Protein AF-A0A6A7FZV7-F1 (afdb_monomer_lite)

Organism: NCBI:txid1518452

pLDDT: mean 89.12, std 12.96, range [41.03, 98.56]

Foldseek 3Di:
DDPFDKDKDKDKDFFKDWPADQDDAPDPLVRHTPDDIDIDTDDSVQKIKMKMKMWTQPDPAAWEAEQNHTDDCPPSVNVVVLVVVLVVVVVVVVVDDDDDDSSSPTHMYMYMYIPDPPPPPGD

Radius of gyration: 17.62 Å; chains: 1; bounding box: 46×35×38 Å

Structure (mmCIF, N/CA/C/O backbone):
data_AF-A0A6A7FZV7-F1
#
_entry.id   AF-A0A6A7FZV7-F1
#
loop_
_atom_site.group_PDB
_atom_site.id
_atom_site.type_symbol
_atom_site.label_atom_id
_atom_site.label_alt_id
_atom_site.label_comp_id
_atom_site.label_asym_id
_atom_site.label_entity_id
_atom_site.label_seq_id
_atom_site.pdbx_PDB_ins_code
_atom_site.Cartn_x
_atom_site.Cartn_y
_atom_site.Cartn_z
_atom_site.occupancy
_atom_site.B_iso_or_equiv
_atom_site.auth_seq_id
_atom_site.auth_comp_id
_atom_site.auth_asym_id
_atom_site.auth_atom_id
_atom_site.pdbx_PDB_model_num
ATOM 1 N N . MET A 1 1 ? 28.043 -10.198 -18.991 1.00 41.03 1 MET A N 1
ATOM 2 C CA . MET A 1 1 ? 26.967 -10.551 -18.044 1.00 41.03 1 MET A CA 1
ATOM 3 C C . MET A 1 1 ? 26.307 -9.245 -17.654 1.00 41.03 1 MET A C 1
ATOM 5 O O . MET A 1 1 ? 26.916 -8.492 -16.906 1.00 41.03 1 MET A O 1
ATOM 9 N N . ASP A 1 2 ? 25.160 -8.924 -18.251 1.00 50.28 2 ASP A N 1
ATOM 10 C CA . ASP A 1 2 ? 24.439 -7.687 -17.939 1.00 50.28 2 ASP A CA 1
ATOM 11 C C . ASP A 1 2 ? 23.935 -7.743 -16.498 1.00 50.28 2 ASP A C 1
ATOM 13 O O . ASP A 1 2 ? 23.083 -8.556 -16.139 1.00 50.28 2 ASP A O 1
ATOM 17 N N . THR A 1 3 ? 24.486 -6.887 -15.645 1.00 59.12 3 THR A N 1
ATOM 18 C CA . THR A 1 3 ? 23.941 -6.625 -14.320 1.00 59.12 3 THR A CA 1
ATOM 19 C C . THR A 1 3 ? 22.658 -5.823 -14.504 1.00 59.12 3 THR A C 1
ATOM 21 O O . THR A 1 3 ? 22.688 -4.612 -14.717 1.00 59.12 3 THR A O 1
ATOM 24 N N . HIS A 1 4 ? 21.504 -6.494 -14.468 1.00 71.19 4 HIS A N 1
ATOM 25 C CA . HIS A 1 4 ? 20.220 -5.801 -14.516 1.00 71.19 4 HIS A CA 1
ATOM 26 C C . HIS A 1 4 ? 20.157 -4.769 -13.387 1.00 71.19 4 HIS A C 1
ATOM 28 O O . HIS A 1 4 ? 20.207 -5.105 -12.206 1.00 71.19 4 HIS A O 1
ATOM 34 N N . LYS A 1 5 ? 20.074 -3.490 -13.756 1.00 89.06 5 LYS A N 1
ATOM 35 C CA . LYS A 1 5 ? 19.959 -2.381 -12.811 1.00 89.06 5 LYS A CA 1
ATOM 36 C C . LYS A 1 5 ? 18.612 -2.485 -12.097 1.00 89.06 5 LYS A C 1
ATOM 38 O O . LYS A 1 5 ? 17.564 -2.505 -12.743 1.00 89.06 5 LYS A O 1
ATOM 43 N N . TYR A 1 6 ? 18.630 -2.541 -10.773 1.00 93.81 6 TYR A N 1
ATOM 44 C CA . TYR A 1 6 ? 17.423 -2.482 -9.957 1.00 93.81 6 TYR A CA 1
ATOM 45 C C . TYR A 1 6 ? 17.645 -1.597 -8.733 1.00 93.81 6 TYR A C 1
ATOM 47 O O . TYR A 1 6 ? 18.772 -1.424 -8.267 1.00 93.81 6 TYR A O 1
ATOM 55 N N . TYR A 1 7 ? 16.557 -1.032 -8.218 1.00 94.81 7 TYR A N 1
ATOM 56 C CA . TYR A 1 7 ? 16.536 -0.342 -6.931 1.00 94.81 7 TYR A CA 1
ATOM 57 C C . TYR A 1 7 ? 15.475 -0.987 -6.065 1.00 94.81 7 TYR A C 1
ATOM 59 O O . TYR A 1 7 ? 14.324 -1.078 -6.485 1.00 94.81 7 TYR A O 1
ATOM 67 N N . ILE A 1 8 ? 15.871 -1.420 -4.872 1.00 97.50 8 ILE A N 1
ATOM 68 C CA . ILE A 1 8 ? 15.005 -2.116 -3.928 1.00 97.50 8 ILE A CA 1
ATOM 69 C C . ILE A 1 8 ? 15.015 -1.392 -2.587 1.00 97.50 8 ILE A C 1
ATOM 71 O O . ILE A 1 8 ? 16.067 -0.969 -2.108 1.00 97.50 8 ILE A O 1
ATOM 75 N N . VAL A 1 9 ? 13.835 -1.228 -1.999 1.00 98.25 9 VAL A N 1
ATOM 76 C CA . VAL A 1 9 ? 13.655 -0.636 -0.673 1.00 98.25 9 VAL A CA 1
ATOM 77 C C . VAL A 1 9 ? 12.629 -1.459 0.085 1.00 98.25 9 VAL A C 1
ATOM 79 O O . VAL A 1 9 ? 11.572 -1.786 -0.455 1.00 98.25 9 VAL A O 1
ATOM 82 N N . THR A 1 10 ? 12.932 -1.750 1.346 1.00 98.44 10 THR A N 1
ATOM 83 C CA . THR A 1 10 ? 12.018 -2.406 2.280 1.00 98.44 10 THR A CA 1
ATOM 84 C C . THR A 1 10 ? 11.672 -1.441 3.403 1.00 98.44 10 THR A C 1
ATOM 86 O O . THR A 1 10 ? 12.554 -0.784 3.956 1.00 98.44 10 THR A O 1
ATOM 89 N N . ALA A 1 11 ? 10.389 -1.358 3.738 1.00 98.00 11 ALA A N 1
ATOM 90 C CA . ALA A 1 11 ? 9.889 -0.567 4.852 1.00 98.00 11 ALA A CA 1
ATOM 91 C C . ALA A 1 11 ? 8.848 -1.355 5.649 1.00 98.00 11 ALA A C 1
ATOM 93 O O . ALA A 1 11 ? 8.156 -2.224 5.113 1.00 98.00 11 ALA A O 1
ATOM 94 N N . THR A 1 12 ? 8.719 -1.015 6.927 1.00 97.38 12 THR A N 1
ATOM 95 C CA . THR A 1 12 ? 7.685 -1.539 7.818 1.00 97.38 12 THR A CA 1
ATOM 96 C C . THR A 1 12 ? 6.714 -0.419 8.187 1.00 97.38 12 THR A C 1
ATOM 98 O O . THR A 1 12 ? 7.118 0.736 8.344 1.00 97.38 12 THR A O 1
ATOM 101 N N . ALA A 1 13 ? 5.425 -0.744 8.297 1.00 96.19 13 ALA A N 1
ATOM 102 C CA . ALA A 1 13 ? 4.380 0.190 8.707 1.00 96.19 13 ALA A CA 1
ATOM 103 C C . ALA A 1 13 ? 3.527 -0.409 9.844 1.00 96.19 13 ALA A C 1
ATOM 105 O O . ALA A 1 13 ? 3.135 -1.576 9.747 1.00 96.19 13 ALA A O 1
ATOM 106 N N . PRO A 1 14 ? 3.235 0.354 10.916 1.00 95.19 14 PRO A N 1
ATOM 107 C CA . PRO A 1 14 ? 2.402 -0.103 12.027 1.00 95.19 14 PRO A CA 1
ATOM 108 C C . PRO A 1 14 ? 0.907 -0.105 11.690 1.00 95.19 14 PRO A C 1
ATOM 110 O O . PRO A 1 14 ? 0.436 0.681 10.867 1.00 95.19 14 PRO A O 1
ATOM 113 N N . VAL A 1 15 ? 0.154 -0.922 12.425 1.00 93.88 15 VAL A N 1
ATOM 114 C CA . VAL A 1 15 ? -1.314 -0.837 12.501 1.00 93.88 15 VAL A CA 1
ATOM 115 C C . VAL A 1 15 ? -1.725 0.335 13.404 1.00 93.88 15 VAL A C 1
ATOM 117 O O . VAL A 1 15 ? -0.995 0.714 14.322 1.00 93.88 15 VAL A O 1
ATOM 120 N N . ASN A 1 16 ? -2.905 0.910 13.173 1.00 94.12 16 ASN A N 1
ATOM 121 C CA . ASN A 1 16 ? -3.501 1.922 14.047 1.00 94.12 16 ASN A CA 1
ATOM 122 C C . ASN A 1 16 ? -4.903 1.500 14.517 1.00 94.12 16 ASN A C 1
ATOM 124 O O . ASN A 1 16 ? -5.589 0.742 13.835 1.00 94.12 16 ASN A O 1
ATOM 128 N N . ILE A 1 17 ? -5.336 2.00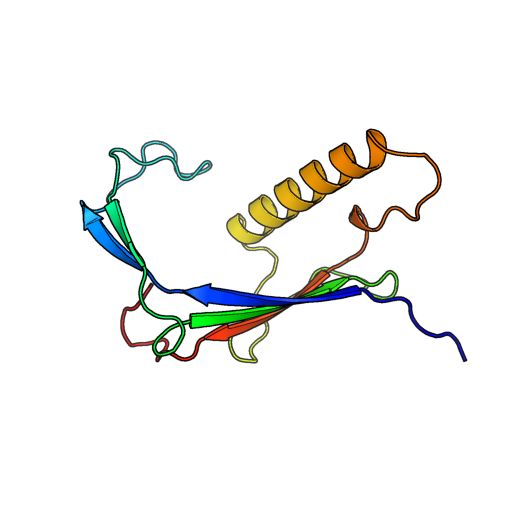9 15.674 1.00 94.44 17 ILE A N 1
ATOM 129 C CA . ILE A 1 17 ? -6.694 1.814 16.200 1.00 94.44 17 ILE A CA 1
ATOM 130 C C . ILE A 1 17 ? -7.355 3.175 16.415 1.00 94.44 17 ILE A C 1
ATOM 132 O O . ILE A 1 17 ? -6.877 4.007 17.188 1.00 94.44 17 ILE A O 1
ATOM 136 N N . ALA A 1 18 ? -8.492 3.391 15.751 1.00 95.94 18 ALA A N 1
ATOM 137 C CA . ALA A 1 18 ? -9.272 4.619 15.863 1.00 95.94 18 ALA A CA 1
ATOM 138 C C . ALA A 1 18 ? -9.984 4.735 17.225 1.00 95.94 18 ALA A C 1
ATOM 140 O O . ALA A 1 18 ? -10.800 3.878 17.579 1.00 95.94 18 ALA A O 1
ATOM 141 N N . VAL A 1 19 ? -9.735 5.833 17.941 1.00 96.94 19 VAL A N 1
ATOM 142 C CA . VAL A 1 19 ? -10.467 6.264 19.148 1.00 96.94 19 VAL A CA 1
ATOM 143 C C . VAL A 1 19 ? -11.605 7.227 18.806 1.00 96.94 19 VAL A C 1
ATOM 145 O O . VAL A 1 19 ? -12.667 7.144 19.412 1.00 96.94 19 VAL A O 1
ATOM 148 N N . ILE A 1 20 ? -11.436 8.051 17.765 1.00 97.44 20 ILE A N 1
ATOM 149 C CA . ILE A 1 20 ? -12.525 8.755 17.073 1.00 97.44 20 ILE A CA 1
ATOM 150 C C . ILE A 1 20 ? -12.629 8.158 15.672 1.00 97.44 20 ILE A C 1
ATOM 152 O O . ILE A 1 20 ? -11.633 8.080 14.954 1.00 97.44 20 ILE A O 1
ATOM 156 N N . LYS A 1 21 ? -13.818 7.678 15.301 1.00 97.00 21 LYS A N 1
ATOM 157 C CA . LYS A 1 21 ? -14.001 6.798 14.142 1.00 97.00 21 LYS A CA 1
ATOM 158 C C . LYS A 1 21 ? -14.049 7.566 12.821 1.00 97.00 21 LYS A C 1
ATOM 160 O O . LYS A 1 21 ? -14.773 8.546 12.687 1.00 97.00 21 LYS A O 1
ATOM 165 N N . TYR A 1 22 ? -13.347 7.036 11.823 1.00 96.75 22 TYR A N 1
ATOM 166 C CA . TYR A 1 22 ? -13.620 7.313 10.416 1.00 96.75 22 TYR A CA 1
ATOM 167 C C . TYR A 1 22 ? -14.830 6.473 9.992 1.00 96.75 22 TYR A C 1
ATOM 169 O O . TYR A 1 22 ? -14.738 5.243 9.960 1.00 96.75 22 TYR A O 1
ATOM 177 N N . TRP A 1 23 ? -15.969 7.108 9.704 1.00 97.25 23 TRP A N 1
ATOM 178 C CA . TRP A 1 23 ? -17.163 6.390 9.259 1.00 97.25 23 TRP A CA 1
ATOM 179 C C . TRP A 1 23 ? -18.000 7.224 8.285 1.00 97.25 23 TRP A C 1
ATOM 181 O O . TRP A 1 23 ? -18.659 8.185 8.665 1.00 97.25 23 TRP A O 1
ATOM 191 N N . GLY A 1 24 ? -17.980 6.819 7.015 1.00 97.06 24 GLY A N 1
ATOM 192 C CA . GLY A 1 24 ? -18.664 7.507 5.922 1.00 97.06 24 GLY A CA 1
ATOM 193 C C . GLY A 1 24 ? -17.757 8.457 5.133 1.00 97.06 24 GLY A C 1
ATOM 194 O O . GLY A 1 24 ? -16.785 9.021 5.643 1.00 97.06 24 GLY A O 1
ATOM 195 N N . LYS A 1 25 ? -18.067 8.601 3.843 1.00 98.00 25 LYS A N 1
ATOM 196 C CA . LYS A 1 25 ? -17.296 9.390 2.877 1.00 98.00 25 LYS A CA 1
ATOM 197 C C . LYS A 1 25 ? -18.193 10.442 2.253 1.00 98.00 25 LYS A C 1
ATOM 199 O O . LYS A 1 25 ? -19.301 10.121 1.838 1.00 98.00 25 LYS A O 1
ATOM 204 N N . ARG A 1 26 ? -17.688 11.671 2.145 1.00 97.94 26 ARG A N 1
ATOM 205 C CA . ARG A 1 26 ? -18.317 12.710 1.314 1.00 97.94 26 ARG A CA 1
ATOM 206 C C . ARG A 1 26 ? -17.874 12.633 -0.147 1.00 97.94 26 ARG A C 1
ATOM 208 O O . ARG A 1 26 ? -18.582 13.117 -1.016 1.00 97.94 26 ARG A O 1
ATOM 215 N N . ASP A 1 27 ? -16.710 12.032 -0.398 1.00 97.44 27 ASP A N 1
ATOM 216 C CA . ASP A 1 27 ? -16.178 11.773 -1.737 1.00 97.44 27 ASP A CA 1
ATOM 217 C C . ASP A 1 27 ? -15.520 10.386 -1.765 1.00 97.44 27 ASP A C 1
ATOM 219 O O . ASP A 1 27 ? -14.540 10.134 -1.055 1.00 97.44 27 ASP A O 1
ATOM 223 N N . GLU A 1 28 ? -16.067 9.466 -2.561 1.00 94.19 28 GLU A N 1
ATOM 224 C CA . GLU A 1 28 ? -15.547 8.100 -2.671 1.00 94.19 28 GLU A CA 1
ATOM 225 C C . GLU A 1 28 ? -14.304 7.981 -3.554 1.00 94.19 28 GLU A C 1
ATOM 227 O O . GLU A 1 28 ? -13.473 7.100 -3.310 1.00 94.19 28 GLU A O 1
ATOM 232 N N . HIS A 1 29 ? -14.160 8.862 -4.547 1.00 92.06 29 HIS A N 1
ATOM 233 C CA . HIS A 1 29 ? -13.050 8.844 -5.496 1.00 92.06 29 HIS A CA 1
ATOM 234 C C . HIS A 1 29 ? -11.766 9.362 -4.848 1.00 92.06 29 HIS A C 1
ATOM 236 O O . HIS A 1 29 ? -10.706 8.751 -4.996 1.00 92.06 29 HIS A O 1
ATOM 242 N N . LEU A 1 30 ? -11.871 10.461 -4.097 1.00 94.50 30 LEU A N 1
ATOM 243 C CA . LEU A 1 30 ? -10.767 11.053 -3.338 1.00 94.50 30 LEU A CA 1
ATOM 244 C C . LEU A 1 30 ? -10.613 10.459 -1.930 1.00 94.50 30 LEU A C 1
ATOM 246 O O . LEU A 1 30 ? -9.603 10.706 -1.275 1.00 94.50 30 LEU A O 1
ATOM 250 N N . ILE A 1 31 ? -11.584 9.660 -1.468 1.00 95.62 31 ILE A N 1
ATOM 251 C CA . ILE A 1 31 ? -11.618 9.060 -0.123 1.00 95.62 31 ILE A CA 1
ATOM 252 C C . ILE A 1 31 ? -11.664 10.151 0.970 1.00 95.62 31 ILE A C 1
ATOM 254 O O . ILE A 1 31 ? -10.991 10.065 1.996 1.00 95.62 31 ILE A O 1
ATOM 258 N N . LEU A 1 32 ? -12.474 11.197 0.770 1.00 97.62 32 LEU A N 1
ATOM 259 C CA . LEU A 1 32 ? -12.610 12.285 1.745 1.00 97.62 32 LEU A CA 1
ATOM 260 C C . LEU A 1 32 ? -13.658 11.937 2.815 1.00 97.62 32 LEU A C 1
ATOM 262 O O . LEU A 1 32 ? -14.793 11.588 2.465 1.00 97.62 32 LEU A O 1
ATOM 266 N N . PRO A 1 33 ? -13.320 12.046 4.113 1.00 97.81 33 PRO A N 1
ATOM 267 C CA . PRO A 1 33 ? -14.243 11.719 5.192 1.00 97.81 33 PRO A CA 1
ATOM 268 C C . PRO A 1 33 ? -15.352 12.758 5.386 1.00 97.81 33 PRO A C 1
ATOM 270 O O . PRO A 1 33 ? -15.213 13.933 5.029 1.00 97.81 33 PRO A O 1
ATOM 273 N N . LEU A 1 34 ? -16.437 12.325 6.032 1.00 98.06 34 LEU A N 1
ATOM 274 C CA . LEU A 1 34 ? -17.453 13.225 6.591 1.00 98.06 34 LEU A CA 1
ATOM 275 C C . LEU A 1 34 ? -16.958 13.965 7.842 1.00 98.06 34 LEU A C 1
ATOM 277 O O . LEU A 1 34 ? -17.340 15.111 8.057 1.00 98.06 34 LEU A O 1
ATOM 281 N N . ASN A 1 35 ? -16.104 13.326 8.641 1.00 97.62 35 ASN A N 1
ATOM 282 C CA . ASN A 1 35 ? -15.613 13.840 9.915 1.00 97.62 35 ASN A CA 1
ATOM 283 C C . ASN A 1 35 ? -14.139 13.490 10.139 1.00 97.62 35 ASN A C 1
ATOM 285 O O . ASN A 1 35 ? -13.628 12.508 9.600 1.00 97.62 35 ASN A O 1
ATOM 289 N N . ASP A 1 36 ? -13.478 14.258 10.997 1.00 98.31 36 ASP A N 1
ATOM 290 C CA . ASP A 1 36 ? -12.130 13.927 11.446 1.00 98.31 36 ASP A CA 1
ATOM 291 C C . ASP A 1 36 ? -12.128 12.634 12.272 1.00 98.31 36 ASP A C 1
ATOM 293 O O . ASP A 1 36 ? -13.112 12.270 12.923 1.00 98.31 36 ASP A O 1
ATOM 297 N N . SER A 1 37 ? -10.991 11.944 12.260 1.00 97.94 37 SER A N 1
ATOM 298 C CA . SER A 1 37 ? -10.747 10.734 13.041 1.00 97.94 37 SER A CA 1
ATOM 299 C C . SER A 1 37 ? -9.438 10.863 13.805 1.00 97.94 37 SER A C 1
ATOM 301 O O . SER A 1 37 ? -8.493 11.484 13.324 1.00 97.94 37 SER A O 1
ATOM 303 N N . ILE A 1 38 ? -9.359 10.217 14.962 1.00 97.94 38 ILE A N 1
ATOM 304 C CA . ILE A 1 38 ? -8.155 10.160 15.791 1.00 97.94 38 ILE A CA 1
ATOM 305 C C . ILE A 1 38 ? -7.880 8.691 16.074 1.00 97.94 38 ILE A C 1
ATOM 307 O O . ILE A 1 38 ? -8.788 7.954 16.458 1.00 97.94 38 ILE A O 1
ATOM 311 N N . SER A 1 39 ? -6.635 8.265 15.903 1.00 97.12 39 SER A N 1
ATOM 312 C CA . SER A 1 39 ? -6.178 6.901 16.161 1.00 97.12 39 SER A CA 1
ATOM 313 C C . SER A 1 39 ? -4.879 6.909 16.948 1.00 97.12 39 SER A C 1
ATOM 315 O O . SER A 1 39 ? -4.095 7.849 16.830 1.00 97.12 39 SER A O 1
ATOM 317 N N . PHE A 1 40 ? -4.613 5.838 17.687 1.00 96.19 40 PHE A N 1
ATOM 318 C CA . PHE A 1 40 ? -3.278 5.577 18.213 1.00 96.19 40 PHE A CA 1
ATOM 319 C C . PHE A 1 40 ? -2.575 4.516 17.368 1.00 96.19 40 PHE A C 1
ATOM 321 O O . PHE A 1 40 ? -3.204 3.597 16.840 1.00 96.19 40 PHE A O 1
ATOM 328 N N . THR A 1 41 ? -1.264 4.663 17.238 1.00 96.38 41 THR A N 1
ATOM 329 C CA . THR A 1 41 ? -0.405 3.753 16.481 1.00 96.38 41 THR A CA 1
ATOM 330 C C . THR A 1 41 ? 0.073 2.622 17.385 1.00 96.38 41 THR A C 1
ATOM 332 O O . THR A 1 41 ? 0.564 2.878 18.484 1.00 96.38 41 THR A O 1
ATOM 335 N N . LEU A 1 42 ? -0.058 1.376 16.930 1.00 93.81 42 LEU A N 1
ATOM 336 C CA . LEU A 1 42 ? 0.427 0.201 17.651 1.00 93.81 42 LEU A CA 1
ATOM 337 C C . LEU A 1 42 ? 1.931 0.006 17.460 1.00 93.81 42 LEU A C 1
ATOM 339 O O . LEU A 1 42 ? 2.520 0.429 16.463 1.00 93.81 42 LEU A O 1
ATOM 343 N N . SER A 1 43 ? 2.557 -0.676 18.420 1.00 93.69 43 SER A N 1
ATOM 344 C CA . SER A 1 43 ? 3.968 -1.037 18.311 1.00 93.69 43 SER A CA 1
ATOM 345 C C . SER A 1 43 ? 4.199 -2.001 17.145 1.00 93.69 43 SER A C 1
ATOM 347 O O . SER A 1 43 ? 3.553 -3.048 17.048 1.00 93.69 43 SER A O 1
ATOM 349 N N . GLN A 1 44 ? 5.201 -1.702 16.315 1.00 91.31 44 GLN A N 1
ATOM 350 C CA . GLN A 1 44 ? 5.620 -2.571 15.208 1.00 91.31 44 GLN A CA 1
ATOM 351 C C . GLN A 1 44 ? 6.244 -3.892 15.678 1.00 91.31 44 GLN A C 1
ATOM 353 O O . GLN A 1 44 ? 6.348 -4.822 14.884 1.00 91.31 44 GLN A O 1
ATOM 358 N N . SER A 1 45 ? 6.628 -3.998 16.958 1.00 89.19 45 SER A N 1
ATOM 359 C CA . SER A 1 45 ? 7.058 -5.272 17.550 1.00 89.19 45 SER A CA 1
ATOM 360 C C . SER A 1 45 ? 5.922 -6.292 17.657 1.00 89.19 45 SER A C 1
ATOM 362 O O . SER A 1 45 ? 6.192 -7.479 17.808 1.00 89.19 45 SER A O 1
ATOM 364 N N . GLN A 1 46 ? 4.667 -5.835 17.598 1.00 85.69 46 GLN A N 1
ATOM 365 C CA . GLN A 1 46 ? 3.484 -6.683 17.697 1.00 85.69 46 GLN A CA 1
ATOM 366 C C . GLN A 1 46 ? 2.811 -6.840 16.338 1.00 85.69 46 GLN A C 1
ATOM 368 O O . GLN A 1 46 ? 2.708 -7.958 15.845 1.00 85.69 46 GLN A O 1
ATOM 373 N N . LEU A 1 47 ? 2.373 -5.734 15.723 1.00 91.00 47 LEU A N 1
ATOM 374 C CA . LEU A 1 47 ? 1.573 -5.758 14.496 1.00 91.00 47 LEU A CA 1
ATOM 375 C C . LEU A 1 47 ? 2.119 -4.759 13.474 1.00 91.00 47 LEU A C 1
ATOM 377 O O . LEU A 1 47 ? 2.141 -3.548 13.714 1.00 91.00 47 LEU A O 1
ATOM 381 N N . CYS A 1 48 ? 2.548 -5.267 12.325 1.00 93.88 48 CYS A N 1
ATOM 382 C CA . CYS A 1 48 ? 3.053 -4.466 11.223 1.00 93.88 48 CYS A CA 1
ATOM 383 C C . CYS A 1 48 ? 2.845 -5.146 9.863 1.00 93.88 48 CYS A C 1
ATOM 385 O O . CYS A 1 48 ? 2.671 -6.363 9.749 1.00 93.88 48 CYS A O 1
ATOM 387 N N . ALA A 1 49 ? 2.891 -4.325 8.818 1.00 95.56 49 ALA A N 1
ATOM 388 C CA . ALA A 1 49 ? 3.067 -4.769 7.446 1.00 95.56 49 ALA A CA 1
ATOM 389 C C . ALA A 1 49 ? 4.501 -4.465 6.999 1.00 95.56 49 ALA A C 1
ATOM 391 O O . ALA A 1 49 ? 4.976 -3.339 7.152 1.00 95.56 49 ALA A O 1
ATOM 392 N N . THR A 1 50 ? 5.182 -5.451 6.422 1.00 97.44 50 THR A N 1
ATOM 393 C CA . THR A 1 50 ? 6.499 -5.290 5.797 1.00 97.44 50 THR A CA 1
ATOM 394 C C . THR A 1 50 ? 6.319 -5.290 4.290 1.00 97.44 50 THR A C 1
ATOM 396 O O . THR A 1 50 ? 5.766 -6.232 3.732 1.00 97.44 50 THR A O 1
ATOM 399 N N . THR A 1 51 ? 6.770 -4.232 3.619 1.00 98.06 51 THR A N 1
ATOM 400 C CA . THR A 1 51 ? 6.624 -4.075 2.169 1.00 98.06 51 THR A CA 1
ATOM 401 C C . THR A 1 51 ? 7.969 -3.790 1.529 1.00 98.06 51 THR A C 1
ATOM 403 O O . THR A 1 51 ? 8.679 -2.867 1.927 1.00 98.06 51 THR A O 1
ATOM 406 N N . THR A 1 52 ? 8.292 -4.565 0.503 1.00 98.56 52 THR A N 1
ATOM 407 C CA . THR A 1 52 ? 9.472 -4.400 -0.338 1.00 98.56 52 THR A CA 1
ATOM 408 C C . THR A 1 52 ? 9.031 -3.972 -1.728 1.00 98.56 52 THR A C 1
ATOM 410 O O . THR A 1 52 ? 8.254 -4.673 -2.374 1.00 98.56 52 THR A O 1
ATOM 413 N N . ALA A 1 53 ? 9.532 -2.833 -2.199 1.00 98.00 53 ALA A N 1
ATOM 414 C CA . ALA A 1 53 ? 9.300 -2.335 -3.548 1.00 98.00 53 ALA A CA 1
ATOM 415 C C . ALA A 1 53 ? 10.607 -2.370 -4.343 1.00 98.00 53 ALA A C 1
ATOM 417 O O . ALA A 1 53 ? 11.641 -1.898 -3.867 1.00 98.00 53 ALA A O 1
ATOM 418 N N . CYS A 1 54 ? 10.550 -2.912 -5.555 1.00 97.81 54 CYS A N 1
ATOM 419 C CA . CYS A 1 54 ? 11.670 -2.987 -6.482 1.00 97.81 54 CYS A CA 1
ATOM 420 C C . CYS A 1 54 ? 11.284 -2.346 -7.816 1.00 97.81 54 CYS A C 1
ATOM 422 O O . CYS A 1 54 ? 10.211 -2.635 -8.341 1.00 97.81 54 CYS A O 1
ATOM 424 N N . ILE A 1 55 ? 12.154 -1.508 -8.378 1.00 96.56 55 ILE A N 1
ATOM 425 C CA . ILE A 1 55 ? 12.018 -0.985 -9.743 1.00 96.56 55 ILE A CA 1
ATOM 426 C C . ILE A 1 55 ? 13.184 -1.449 -10.610 1.00 96.56 55 ILE A C 1
ATOM 428 O O . ILE A 1 55 ? 14.328 -1.497 -10.152 1.00 96.56 55 ILE A O 1
ATOM 432 N N . SER A 1 56 ? 12.906 -1.750 -11.875 1.00 95.56 56 SER A N 1
ATOM 433 C CA . SER A 1 56 ? 13.916 -2.163 -12.852 1.00 95.56 56 SER A CA 1
ATOM 434 C C . SER A 1 56 ? 13.437 -1.848 -14.274 1.00 95.56 56 SER A C 1
ATOM 436 O O . SER A 1 56 ? 12.239 -1.972 -14.537 1.00 95.56 56 SER A O 1
ATOM 438 N N . PRO A 1 57 ? 14.329 -1.489 -15.219 1.00 93.94 57 PRO A N 1
ATOM 439 C CA . PRO A 1 57 ? 13.954 -1.355 -16.622 1.00 93.94 57 PRO A CA 1
ATOM 440 C C . PRO A 1 57 ? 13.704 -2.724 -17.280 1.00 93.94 57 PRO A C 1
ATOM 442 O O . PRO A 1 57 ? 13.138 -2.776 -18.364 1.00 93.94 57 PRO A O 1
ATOM 445 N N . ALA A 1 58 ? 14.105 -3.829 -16.634 1.00 94.38 58 ALA A N 1
ATOM 446 C CA . ALA A 1 58 ? 13.855 -5.189 -17.113 1.00 94.38 58 ALA A CA 1
ATOM 447 C C . ALA A 1 58 ? 12.413 -5.670 -16.854 1.00 94.38 58 ALA A C 1
ATOM 449 O O . ALA A 1 58 ? 11.982 -6.673 -17.418 1.00 94.38 58 ALA A O 1
ATOM 450 N N . PHE A 1 59 ? 11.661 -4.981 -15.992 1.00 95.38 59 PHE A N 1
ATOM 451 C CA . PHE A 1 59 ? 10.277 -5.333 -15.689 1.00 95.38 59 PHE A CA 1
ATOM 452 C C . PHE A 1 59 ? 9.335 -4.833 -16.791 1.00 95.38 59 PHE A C 1
ATOM 454 O O . PHE A 1 59 ? 9.368 -3.665 -17.179 1.00 95.38 59 PHE A O 1
ATOM 461 N N . THR A 1 60 ? 8.460 -5.714 -17.280 1.00 95.44 60 THR A N 1
ATOM 462 C CA . THR A 1 60 ? 7.539 -5.418 -18.393 1.00 95.44 60 THR A CA 1
ATOM 463 C C . THR A 1 60 ? 6.208 -4.821 -17.935 1.00 95.44 60 THR A C 1
ATOM 465 O O . THR A 1 60 ? 5.560 -4.103 -18.697 1.00 95.44 60 THR A O 1
ATOM 468 N N . HIS A 1 61 ? 5.811 -5.060 -16.683 1.00 95.38 61 HIS A N 1
ATOM 469 C CA . HIS A 1 61 ? 4.560 -4.585 -16.093 1.00 95.38 61 HIS A CA 1
ATOM 470 C C . HIS A 1 61 ?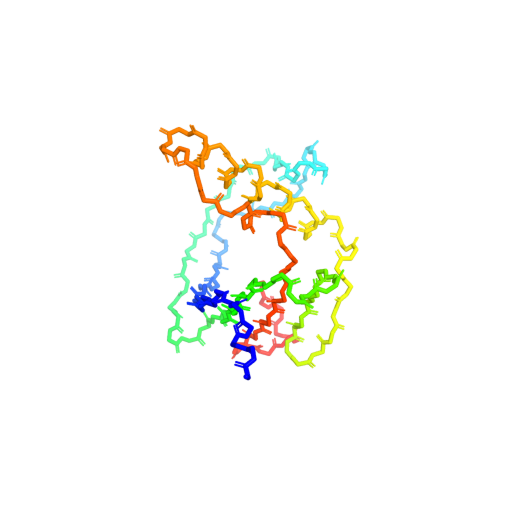 4.717 -4.322 -14.588 1.00 95.38 61 HIS A C 1
ATOM 472 O O . HIS A 1 61 ? 5.696 -4.742 -13.977 1.00 95.38 61 HIS A O 1
ATOM 478 N N . ASP A 1 62 ? 3.770 -3.579 -14.010 1.00 96.69 62 ASP A N 1
ATOM 479 C CA . ASP A 1 62 ? 3.693 -3.380 -12.561 1.00 96.69 62 ASP A CA 1
ATOM 480 C C . ASP A 1 62 ? 3.013 -4.608 -11.919 1.00 96.69 62 ASP A C 1
ATOM 482 O O . ASP A 1 62 ? 1.986 -5.062 -12.428 1.00 96.69 62 ASP A O 1
ATOM 486 N N . ALA A 1 63 ? 3.564 -5.137 -10.823 1.00 96.62 63 ALA A N 1
ATOM 487 C CA . ALA A 1 63 ? 3.081 -6.359 -10.171 1.00 96.62 63 ALA A CA 1
ATOM 488 C C . ALA A 1 63 ? 3.089 -6.246 -8.637 1.00 96.62 63 ALA A C 1
ATOM 490 O O . ALA A 1 63 ? 3.919 -5.542 -8.051 1.00 96.62 63 ALA A O 1
ATOM 491 N N . PHE A 1 64 ? 2.141 -6.919 -7.980 1.00 96.81 64 PHE A N 1
ATOM 492 C CA . PHE A 1 64 ? 1.936 -6.844 -6.533 1.00 96.81 64 PHE A CA 1
ATOM 493 C C . PHE A 1 64 ? 1.616 -8.218 -5.948 1.00 96.81 64 PHE A C 1
ATOM 495 O O . PHE A 1 64 ? 0.709 -8.902 -6.413 1.00 96.81 64 PHE A O 1
ATOM 502 N N . TRP A 1 65 ? 2.326 -8.580 -4.884 1.00 97.12 65 TRP A N 1
ATOM 503 C CA . TRP A 1 65 ? 2.072 -9.775 -4.090 1.00 97.12 65 TRP A CA 1
ATOM 504 C C . TRP A 1 65 ? 1.741 -9.383 -2.656 1.00 97.12 65 TRP A C 1
ATOM 506 O O . TRP A 1 65 ? 2.481 -8.620 -2.030 1.00 97.12 65 TRP A O 1
ATOM 516 N N . LEU A 1 66 ? 0.660 -9.947 -2.123 1.00 95.00 66 LEU A N 1
ATOM 517 C CA . LEU A 1 66 ? 0.264 -9.824 -0.726 1.00 95.00 66 LEU A CA 1
ATOM 518 C C . LEU A 1 66 ? 0.247 -11.211 -0.090 1.00 95.00 66 LEU A C 1
ATOM 520 O O . LEU A 1 66 ? -0.452 -12.107 -0.558 1.00 95.00 66 LEU A O 1
ATOM 524 N N . ASN A 1 67 ? 1.026 -11.398 0.977 1.00 94.06 67 ASN A N 1
ATOM 525 C CA . ASN A 1 67 ? 1.146 -12.677 1.686 1.00 94.06 67 ASN A CA 1
ATOM 526 C C . ASN A 1 67 ? 1.480 -13.854 0.743 1.00 94.06 67 ASN A C 1
ATOM 528 O O . ASN A 1 67 ? 0.935 -14.947 0.866 1.00 94.06 67 ASN A O 1
ATOM 532 N N . GLY A 1 68 ? 2.369 -13.612 -0.228 1.00 93.69 68 GLY A N 1
ATOM 533 C CA . GLY A 1 68 ? 2.825 -14.613 -1.200 1.00 93.69 68 GLY A CA 1
ATOM 534 C C . GLY A 1 68 ? 1.866 -14.879 -2.365 1.00 93.69 68 GLY A C 1
ATOM 535 O O . GLY A 1 68 ? 2.232 -15.607 -3.284 1.00 93.69 68 GLY A O 1
ATOM 536 N N . LYS A 1 69 ? 0.674 -14.275 -2.374 1.00 94.81 69 LYS A N 1
ATOM 537 C CA . LYS A 1 69 ? -0.293 -14.393 -3.468 1.00 94.81 69 LYS A CA 1
ATOM 538 C C . LYS A 1 69 ? -0.250 -13.153 -4.352 1.00 94.81 69 LYS A C 1
ATOM 540 O O . LYS A 1 69 ? -0.250 -12.034 -3.847 1.00 94.81 69 LYS A O 1
ATOM 545 N N . GLU A 1 70 ? -0.216 -13.355 -5.665 1.00 95.81 70 GLU A N 1
ATOM 546 C CA . GLU A 1 70 ? -0.314 -12.255 -6.622 1.00 95.81 70 GLU A CA 1
ATOM 547 C C . GLU A 1 70 ? -1.721 -11.652 -6.593 1.00 95.81 70 GLU A C 1
ATOM 549 O O . GLU A 1 70 ? -2.726 -12.366 -6.645 1.00 95.81 70 GLU A O 1
ATOM 554 N N . GLU A 1 71 ? -1.784 -10.331 -6.487 1.00 95.06 71 GLU A N 1
ATOM 555 C CA . GLU A 1 71 ? -3.021 -9.567 -6.419 1.00 95.06 71 GLU A CA 1
ATOM 556 C C . GLU A 1 71 ? -3.104 -8.592 -7.595 1.00 95.06 71 GLU A C 1
ATOM 558 O O . GLU A 1 71 ? -2.101 -8.111 -8.125 1.00 95.06 71 GLU A O 1
ATOM 563 N N . SER A 1 72 ? -4.330 -8.285 -8.019 1.00 92.88 72 SER A N 1
ATOM 564 C CA . SER A 1 72 ? -4.536 -7.461 -9.209 1.00 92.88 72 SER A CA 1
ATOM 565 C C . SER A 1 72 ? -4.014 -6.040 -9.010 1.00 92.88 72 SER A C 1
ATOM 567 O O . SER A 1 72 ? -4.531 -5.264 -8.199 1.00 92.88 72 SER A O 1
ATOM 569 N N . PHE A 1 73 ? -3.053 -5.653 -9.849 1.00 90.94 73 PHE A N 1
ATOM 570 C CA . PHE A 1 73 ? -2.564 -4.279 -9.913 1.00 90.94 73 PHE A CA 1
ATOM 571 C C . PHE A 1 73 ? -3.605 -3.309 -10.509 1.00 90.94 73 PHE A C 1
ATOM 573 O O . PHE A 1 73 ? -3.415 -2.097 -10.460 1.00 90.94 73 PHE A O 1
ATOM 580 N N . GLN A 1 74 ? -4.732 -3.807 -11.038 1.00 90.75 74 GLN A N 1
ATOM 581 C CA . GLN A 1 74 ? -5.815 -2.989 -11.607 1.00 90.75 74 GLN A CA 1
ATOM 582 C C . GLN A 1 74 ? -6.729 -2.350 -10.551 1.00 90.75 74 GLN A C 1
ATOM 584 O O . GLN A 1 74 ? -7.668 -1.635 -10.895 1.00 90.75 74 GLN A O 1
ATOM 589 N N . ASN A 1 75 ? -6.473 -2.577 -9.259 1.00 90.88 75 ASN A N 1
ATOM 590 C CA . ASN A 1 75 ? -7.216 -1.917 -8.191 1.00 90.88 75 ASN A CA 1
ATOM 591 C C . ASN A 1 75 ? -7.061 -0.379 -8.297 1.00 90.88 75 ASN A C 1
ATOM 593 O O . ASN A 1 75 ? -5.934 0.120 -8.186 1.00 90.88 75 ASN A O 1
ATOM 597 N N . PRO A 1 76 ? -8.161 0.395 -8.427 1.00 92.50 76 PRO A N 1
ATOM 598 C CA . PRO A 1 76 ? -8.094 1.850 -8.581 1.00 92.50 76 PRO A CA 1
ATOM 599 C C . PRO A 1 76 ? -7.320 2.561 -7.465 1.00 92.50 76 PRO A C 1
ATOM 601 O O . PRO A 1 76 ? -6.671 3.575 -7.708 1.00 92.50 76 PRO A O 1
ATOM 604 N N . ARG A 1 77 ? -7.332 2.021 -6.238 1.00 92.62 77 ARG A N 1
ATOM 605 C CA . ARG A 1 77 ? -6.592 2.598 -5.106 1.00 92.62 77 ARG A CA 1
ATOM 606 C C . ARG A 1 77 ? -5.082 2.459 -5.283 1.00 92.62 77 ARG A C 1
ATOM 608 O O . ARG A 1 77 ? -4.353 3.416 -5.031 1.00 92.62 77 ARG A O 1
ATOM 615 N N . ILE A 1 78 ? -4.623 1.294 -5.742 1.00 93.69 78 ILE A N 1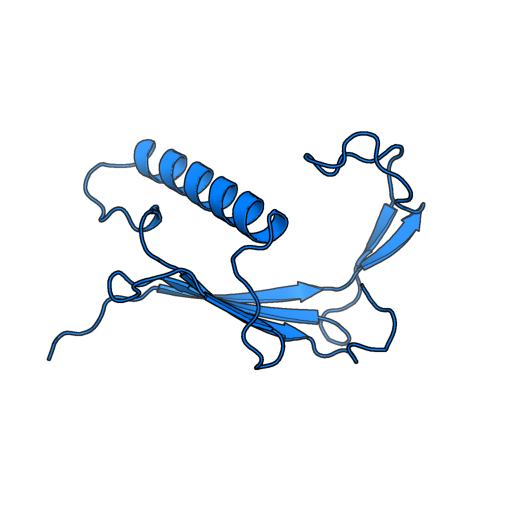
ATOM 616 C CA . ILE A 1 78 ? -3.200 1.032 -6.008 1.00 93.69 78 ILE A CA 1
ATOM 617 C C . ILE A 1 78 ? -2.730 1.910 -7.171 1.00 93.69 78 ILE A C 1
ATOM 619 O O . ILE A 1 78 ? -1.704 2.580 -7.058 1.00 93.69 78 ILE A O 1
ATOM 623 N N . GLN A 1 79 ? -3.524 1.980 -8.243 1.00 94.38 79 GLN A N 1
ATOM 624 C CA . GLN A 1 79 ? -3.249 2.827 -9.406 1.00 94.38 79 GLN A CA 1
ATOM 625 C C . GLN A 1 79 ? -3.132 4.307 -9.029 1.00 94.38 79 GLN A C 1
ATOM 627 O O . GLN A 1 79 ? -2.147 4.957 -9.382 1.00 94.38 79 GLN A O 1
ATOM 632 N N . ASN A 1 80 ? -4.090 4.832 -8.259 1.00 94.88 80 ASN A N 1
ATOM 633 C CA . ASN A 1 80 ? -4.063 6.220 -7.798 1.00 94.88 80 ASN A CA 1
ATOM 634 C C . ASN A 1 80 ? -2.836 6.499 -6.917 1.00 94.88 80 ASN A C 1
ATOM 636 O O . ASN A 1 80 ? -2.160 7.509 -7.112 1.00 94.88 80 ASN A O 1
ATOM 640 N N . CYS A 1 81 ? -2.499 5.586 -6.000 1.00 95.56 81 CYS A N 1
ATOM 641 C CA . CYS A 1 81 ? -1.313 5.708 -5.154 1.00 95.56 81 CYS A CA 1
ATOM 642 C C . CYS A 1 81 ? -0.020 5.761 -5.986 1.00 95.56 81 CYS A C 1
ATOM 644 O O . CYS A 1 81 ? 0.771 6.699 -5.856 1.00 95.56 81 CYS A O 1
ATOM 646 N N . LEU A 1 82 ? 0.176 4.802 -6.898 1.00 94.94 82 LEU A N 1
ATOM 647 C CA . LEU A 1 82 ? 1.376 4.738 -7.733 1.00 94.94 82 LEU A CA 1
ATOM 648 C C . LEU A 1 82 ? 1.485 5.941 -8.679 1.00 94.94 82 LEU A C 1
ATOM 650 O O . LEU A 1 82 ? 2.578 6.480 -8.863 1.00 94.94 82 LEU A O 1
ATOM 654 N N . LYS A 1 83 ? 0.362 6.393 -9.250 1.00 94.62 83 LYS A N 1
ATOM 655 C CA . LYS A 1 83 ? 0.302 7.592 -10.095 1.00 94.62 83 LYS A CA 1
ATOM 656 C C . LYS A 1 83 ? 0.809 8.824 -9.345 1.00 94.62 83 LYS A C 1
ATOM 658 O O . LYS A 1 83 ? 1.666 9.537 -9.869 1.00 94.62 83 LYS A O 1
ATOM 663 N N . GLU A 1 84 ? 0.332 9.056 -8.123 1.00 95.00 84 GLU A N 1
ATOM 664 C CA . GLU A 1 84 ? 0.755 10.203 -7.312 1.00 95.00 84 GLU A CA 1
ATOM 665 C C . GLU A 1 84 ? 2.222 10.103 -6.874 1.00 95.00 84 GLU A C 1
ATOM 667 O O . GLU A 1 84 ? 2.948 11.100 -6.917 1.00 95.00 84 GLU A O 1
ATOM 672 N N . ILE A 1 85 ? 2.701 8.903 -6.524 1.00 94.69 85 ILE A N 1
ATOM 673 C CA . ILE A 1 85 ? 4.120 8.666 -6.210 1.00 94.69 85 ILE A CA 1
ATOM 674 C C . ILE A 1 85 ? 5.001 9.002 -7.420 1.00 94.69 85 ILE A C 1
ATOM 676 O O . ILE A 1 85 ? 5.956 9.771 -7.286 1.00 94.69 85 ILE A O 1
ATOM 680 N N . ARG A 1 86 ? 4.662 8.493 -8.613 1.00 93.81 86 ARG A N 1
ATOM 681 C CA . ARG A 1 86 ? 5.390 8.784 -9.861 1.00 93.81 86 ARG A CA 1
ATOM 682 C C . ARG A 1 86 ? 5.350 10.278 -10.198 1.00 93.81 86 ARG A C 1
ATOM 684 O O . ARG A 1 86 ? 6.387 10.849 -10.524 1.00 93.81 86 ARG A O 1
ATOM 691 N N . CYS A 1 87 ? 4.193 10.931 -10.065 1.00 92.88 87 CYS A N 1
ATOM 692 C CA . CYS A 1 87 ? 4.034 12.373 -10.294 1.00 92.88 87 CYS A CA 1
ATOM 693 C C . CYS A 1 87 ? 4.961 13.205 -9.390 1.00 92.88 87 CYS A C 1
ATOM 695 O O . CYS A 1 87 ? 5.681 14.082 -9.869 1.00 92.88 87 CYS A O 1
ATOM 697 N N . ARG A 1 88 ? 5.002 12.896 -8.087 1.00 91.94 88 ARG A N 1
ATOM 698 C CA . ARG A 1 88 ? 5.896 13.561 -7.123 1.00 91.94 88 ARG A CA 1
ATOM 699 C C . ARG A 1 88 ? 7.369 13.257 -7.394 1.00 91.94 88 ARG A C 1
ATOM 701 O O . ARG A 1 88 ? 8.198 14.152 -7.255 1.00 91.94 88 ARG A O 1
ATOM 708 N N . GLY A 1 89 ? 7.685 12.027 -7.803 1.00 89.50 89 GLY A N 1
ATOM 709 C CA . GLY A 1 89 ? 9.029 11.633 -8.227 1.00 89.50 89 GLY A CA 1
ATOM 710 C C . GLY A 1 89 ? 9.529 12.481 -9.396 1.00 89.50 89 GLY A C 1
ATOM 711 O O . GLY A 1 89 ? 10.612 13.050 -9.306 1.00 89.50 89 GLY A O 1
ATOM 712 N N . LYS A 1 90 ? 8.702 12.655 -10.437 1.00 88.12 90 LYS A N 1
ATOM 713 C CA . LYS A 1 90 ? 9.037 13.468 -11.619 1.00 88.12 90 LYS A CA 1
ATOM 714 C C . LYS A 1 90 ? 9.346 14.919 -11.262 1.00 88.12 90 LYS A C 1
ATOM 716 O O . LYS A 1 90 ? 10.371 15.431 -11.690 1.00 88.12 90 LYS A O 1
ATOM 721 N N . LYS A 1 91 ? 8.506 15.548 -10.430 1.00 86.50 91 LYS A N 1
ATOM 722 C CA . LYS A 1 91 ? 8.716 16.934 -9.966 1.00 86.50 91 LYS A CA 1
ATOM 723 C C . LYS A 1 91 ? 10.044 17.102 -9.216 1.00 86.50 91 LYS A C 1
ATOM 725 O O . LYS A 1 91 ? 10.765 18.062 -9.434 1.00 86.50 91 LYS A O 1
ATOM 730 N N . ARG A 1 92 ? 10.413 16.133 -8.370 1.00 82.25 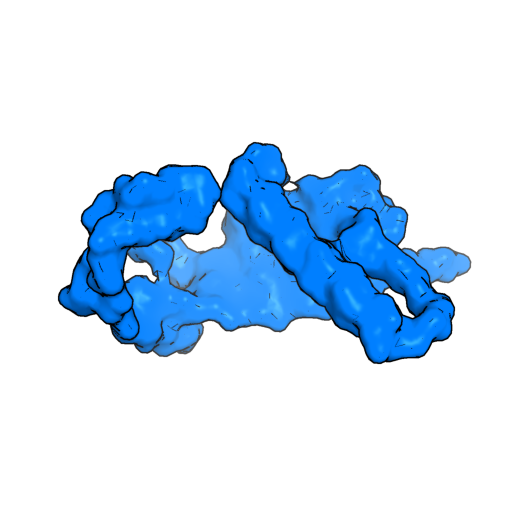92 ARG A N 1
ATOM 731 C CA . ARG A 1 92 ? 11.702 16.167 -7.653 1.00 82.25 92 ARG A CA 1
ATOM 732 C C . ARG A 1 92 ? 12.905 15.999 -8.580 1.00 82.25 92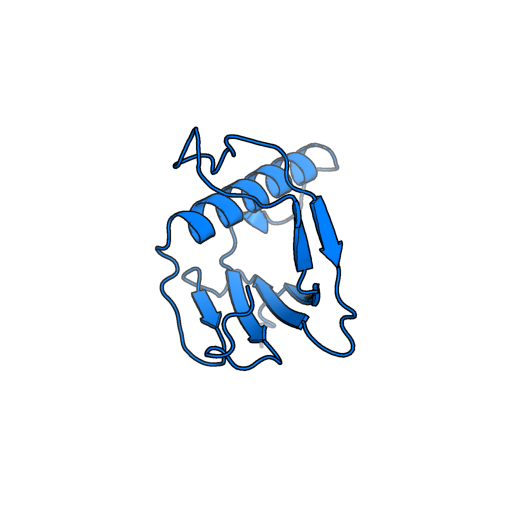 ARG A C 1
ATOM 734 O O . ARG A 1 92 ? 13.950 16.573 -8.307 1.00 82.25 92 ARG A O 1
ATOM 741 N N . SER A 1 93 ? 12.767 15.220 -9.651 1.00 74.19 93 SER A N 1
ATOM 742 C CA . SER A 1 93 ? 13.827 15.032 -10.647 1.00 74.19 93 SER A CA 1
ATOM 743 C C . SER A 1 93 ? 14.020 16.245 -11.563 1.00 74.19 93 SER A C 1
ATOM 745 O O . SER A 1 93 ? 15.113 16.419 -12.090 1.00 74.19 93 SER A O 1
ATOM 747 N N . THR A 1 94 ? 13.001 17.089 -11.755 1.00 65.25 94 THR A N 1
ATOM 748 C CA . THR A 1 94 ? 13.113 18.315 -12.566 1.00 65.25 94 THR A CA 1
ATOM 749 C C . THR A 1 94 ? 13.745 19.486 -11.813 1.00 65.25 94 THR A C 1
ATOM 751 O O . THR A 1 94 ? 14.398 20.313 -12.440 1.00 65.25 94 THR A O 1
ATOM 754 N N . ASP A 1 95 ? 13.605 19.534 -10.484 1.00 62.22 95 ASP A N 1
ATOM 755 C CA . ASP A 1 95 ? 14.068 20.657 -9.650 1.00 62.22 95 ASP A CA 1
ATOM 756 C C . ASP A 1 95 ? 15.555 20.562 -9.244 1.00 62.22 95 ASP A C 1
ATOM 758 O O . ASP A 1 95 ? 16.109 21.501 -8.675 1.00 62.22 95 ASP A O 1
ATOM 762 N N . GLY A 1 96 ? 16.228 19.445 -9.542 1.00 55.47 96 GLY A N 1
ATOM 763 C CA . GLY A 1 96 ? 17.628 19.214 -9.185 1.00 55.47 96 GLY A CA 1
ATOM 764 C C . GLY A 1 96 ? 18.383 18.429 -10.255 1.00 55.47 96 GLY A C 1
ATOM 765 O O . GLY A 1 96 ? 18.404 17.208 -10.216 1.00 55.47 96 GLY A O 1
ATOM 766 N N . ALA A 1 97 ? 19.039 19.146 -11.168 1.00 52.28 97 ALA A N 1
ATOM 767 C CA . ALA A 1 97 ? 20.058 18.655 -12.102 1.00 52.28 97 ALA A CA 1
ATOM 768 C C . ALA A 1 97 ? 19.650 17.533 -13.093 1.00 52.28 97 ALA A C 1
ATOM 770 O O . ALA A 1 97 ? 19.584 16.341 -12.802 1.00 52.28 97 ALA A O 1
ATOM 771 N N . SER A 1 98 ? 19.506 17.976 -14.340 1.00 52.25 98 SER A N 1
ATOM 772 C CA . SER A 1 98 ? 19.611 17.264 -15.617 1.00 52.25 98 SER A C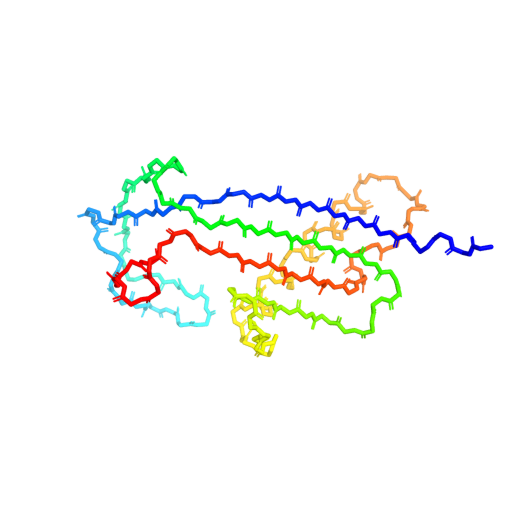A 1
ATOM 773 C C . SER A 1 98 ? 20.552 16.044 -15.652 1.00 52.25 98 SER A C 1
ATOM 775 O O . SER A 1 98 ? 21.732 16.156 -15.327 1.00 52.25 98 SER A O 1
ATOM 777 N N . GLY A 1 99 ? 20.049 14.918 -16.183 1.00 51.72 99 GLY A N 1
ATOM 778 C CA . GLY A 1 99 ? 20.869 13.834 -16.757 1.00 51.72 99 GLY A CA 1
ATOM 779 C C . GLY A 1 99 ? 20.620 12.415 -16.228 1.00 51.72 99 GLY A C 1
ATOM 780 O O . GLY A 1 99 ? 21.203 11.465 -16.743 1.00 51.72 99 GLY A O 1
ATOM 781 N N . GLY A 1 100 ? 19.769 12.240 -15.214 1.00 58.03 100 GLY A N 1
ATOM 782 C CA . GLY A 1 100 ? 19.430 10.919 -14.683 1.00 58.03 100 GLY A CA 1
ATOM 783 C C . GLY A 1 100 ? 18.377 10.183 -15.517 1.00 58.03 100 GLY A C 1
ATOM 784 O O . GLY A 1 100 ? 17.345 10.751 -15.852 1.00 58.03 100 GLY A O 1
ATOM 785 N N . ASP A 1 101 ? 18.633 8.903 -15.795 1.00 65.12 101 ASP A N 1
ATOM 786 C CA . ASP A 1 101 ? 17.670 7.894 -16.268 1.00 65.12 101 ASP A CA 1
ATOM 787 C C . ASP A 1 101 ? 16.293 8.090 -15.589 1.00 65.12 101 ASP A C 1
ATOM 789 O O . ASP A 1 101 ? 16.242 8.118 -14.353 1.00 65.12 101 ASP A O 1
ATOM 793 N N . ASP A 1 102 ? 15.197 8.258 -16.348 1.00 79.50 102 ASP A N 1
ATOM 794 C CA . ASP A 1 102 ? 13.855 8.482 -15.778 1.00 79.50 102 ASP A CA 1
ATOM 795 C C . ASP A 1 102 ? 13.326 7.196 -15.130 1.00 79.50 102 ASP A C 1
ATOM 797 O O . ASP A 1 102 ? 12.501 6.458 -15.676 1.00 79.50 102 ASP A O 1
ATOM 801 N N . ARG A 1 103 ? 13.786 6.952 -13.904 1.00 86.75 103 ARG A N 1
ATOM 802 C CA . ARG A 1 103 ? 13.395 5.808 -13.076 1.00 86.75 103 ARG A CA 1
ATOM 803 C C . ARG A 1 103 ? 11.921 5.841 -12.691 1.00 86.75 103 ARG A C 1
ATOM 805 O O . ARG A 1 103 ? 11.388 4.820 -12.274 1.00 86.75 103 ARG A O 1
ATOM 812 N N . THR A 1 104 ? 11.243 6.984 -12.816 1.00 86.81 104 THR A N 1
ATOM 813 C CA . THR A 1 104 ? 9.814 7.083 -12.479 1.00 86.81 104 THR A CA 1
ATOM 814 C C . THR A 1 104 ? 8.933 6.384 -13.513 1.00 86.81 104 THR A C 1
ATOM 816 O O . THR A 1 104 ? 7.805 5.996 -13.199 1.00 86.81 104 THR A O 1
ATOM 819 N N . SER A 1 105 ? 9.458 6.192 -14.728 1.00 89.50 105 SER A N 1
ATOM 820 C CA . SER A 1 105 ? 8.811 5.440 -15.806 1.00 89.50 105 SER A CA 1
ATOM 821 C C . SER A 1 105 ? 8.979 3.923 -15.678 1.00 89.50 105 SER A C 1
ATOM 823 O O . SER A 1 105 ? 8.218 3.171 -16.289 1.00 89.50 105 SER A O 1
ATOM 825 N N . TRP A 1 106 ? 9.941 3.464 -14.870 1.00 95.06 106 TRP A N 1
ATOM 826 C CA . TRP A 1 106 ? 10.213 2.043 -14.694 1.00 95.06 106 TRP A CA 1
ATOM 827 C C . TRP A 1 106 ? 9.056 1.340 -13.994 1.00 95.06 106 TRP A C 1
ATOM 829 O O . TRP A 1 106 ? 8.308 1.928 -13.198 1.00 95.06 106 TRP A O 1
ATOM 839 N N . ARG A 1 107 ? 8.913 0.053 -14.304 1.00 96.19 107 ARG A N 1
ATOM 840 C CA . ARG A 1 107 ? 7.896 -0.783 -13.680 1.00 96.19 107 ARG A CA 1
ATOM 841 C C . ARG A 1 107 ? 8.312 -1.185 -12.276 1.00 96.19 107 ARG A C 1
ATOM 843 O O . ARG A 1 107 ? 9.505 -1.241 -11.969 1.00 96.19 107 ARG A O 1
ATOM 850 N N . VAL A 1 108 ? 7.315 -1.418 -11.429 1.00 97.12 108 VAL A N 1
ATOM 851 C CA . VAL A 1 108 ? 7.496 -1.739 -10.014 1.00 97.12 108 VAL A CA 1
ATOM 852 C C . VAL A 1 108 ? 6.946 -3.121 -9.690 1.00 97.12 108 VAL A C 1
ATOM 854 O O . VAL A 1 108 ? 5.809 -3.445 -10.021 1.00 97.12 108 VAL A O 1
ATOM 857 N N . HIS A 1 109 ? 7.748 -3.924 -9.005 1.00 97.75 109 HIS A N 1
ATOM 858 C CA . HIS A 1 109 ? 7.315 -5.156 -8.359 1.00 97.75 109 HIS A CA 1
ATOM 859 C C . HIS A 1 109 ? 7.270 -4.911 -6.849 1.00 97.75 109 HIS A C 1
ATOM 861 O O . HIS A 1 109 ? 8.260 -4.468 -6.260 1.00 97.75 109 HIS A O 1
ATOM 867 N N . ILE A 1 110 ? 6.122 -5.166 -6.225 1.00 98.00 110 ILE A N 1
ATOM 868 C CA . ILE A 1 110 ? 5.886 -4.912 -4.800 1.00 98.00 110 ILE A CA 1
ATOM 869 C C . ILE A 1 110 ? 5.516 -6.225 -4.120 1.00 98.00 110 ILE A C 1
ATOM 871 O O . ILE A 1 110 ? 4.529 -6.847 -4.488 1.00 98.00 110 ILE A O 1
ATOM 875 N N . CYS A 1 111 ? 6.261 -6.627 -3.097 1.00 97.88 111 CYS A N 1
ATOM 876 C CA . CYS A 1 111 ? 5.901 -7.757 -2.246 1.00 97.88 111 CYS A CA 1
ATOM 877 C C . CYS A 1 111 ? 5.624 -7.247 -0.834 1.00 97.88 111 CYS A C 1
ATOM 879 O O . CYS A 1 111 ? 6.450 -6.536 -0.259 1.00 97.88 111 CYS A O 1
ATOM 881 N N . SER A 1 112 ? 4.463 -7.586 -0.287 1.00 96.69 112 SER A N 1
ATOM 882 C CA . SER A 1 112 ? 4.045 -7.186 1.050 1.00 96.69 112 SER A CA 1
ATOM 883 C C . SER A 1 112 ? 3.593 -8.393 1.862 1.00 96.69 112 SER A C 1
ATOM 885 O O . SER A 1 112 ? 2.938 -9.299 1.342 1.00 96.69 112 SER A O 1
ATOM 887 N N . CYS A 1 113 ? 3.926 -8.399 3.148 1.00 95.00 113 CYS A N 1
ATOM 888 C CA . CYS A 1 113 ? 3.408 -9.354 4.115 1.00 95.00 113 CYS A CA 1
ATOM 889 C C . CYS A 1 113 ? 2.958 -8.647 5.395 1.00 95.00 113 CYS A C 1
ATOM 891 O O . CYS A 1 113 ? 3.533 -7.635 5.798 1.00 95.00 113 CYS A O 1
ATOM 893 N N . ASN A 1 114 ? 1.933 -9.189 6.046 1.00 91.69 114 ASN A N 1
ATOM 894 C CA . ASN A 1 114 ? 1.527 -8.783 7.388 1.00 91.69 114 ASN A CA 1
ATOM 895 C C . ASN A 1 114 ? 1.809 -9.900 8.396 1.00 91.69 114 ASN A C 1
ATOM 897 O O . ASN A 1 114 ? 1.792 -11.081 8.059 1.00 91.69 114 ASN A O 1
ATOM 901 N N . ASN A 1 115 ? 2.103 -9.521 9.640 1.00 88.31 115 ASN A N 1
ATOM 902 C CA . ASN A 1 115 ? 2.371 -10.468 10.727 1.00 88.31 115 ASN A CA 1
ATOM 903 C C . ASN A 1 115 ? 1.139 -10.725 11.619 1.00 88.31 115 ASN A C 1
ATOM 905 O O . ASN A 1 115 ? 1.265 -11.306 12.696 1.00 88.31 115 ASN A O 1
ATOM 909 N N . PHE A 1 116 ? -0.043 -10.291 11.181 1.00 82.50 116 PHE A N 1
ATOM 910 C CA . PHE A 1 116 ? -1.312 -10.473 11.877 1.00 82.50 116 PHE A CA 1
ATOM 911 C C . PHE A 1 116 ? -2.265 -11.358 11.064 1.00 82.50 116 PHE A C 1
ATOM 913 O O . PHE A 1 116 ? -2.220 -11.332 9.833 1.00 82.50 116 PHE A O 1
ATOM 920 N N . PRO A 1 117 ? -3.141 -12.151 11.713 1.00 75.31 117 PRO A N 1
ATOM 921 C CA . PRO A 1 117 ? -4.023 -13.058 10.990 1.00 75.31 117 PRO A CA 1
ATOM 922 C C . PRO A 1 117 ? -4.968 -12.266 10.085 1.00 75.31 117 PRO A C 1
ATOM 924 O O . PRO A 1 117 ? -5.688 -11.389 10.559 1.00 75.31 117 PRO A O 1
ATOM 927 N N . SER A 1 118 ? -5.030 -12.601 8.794 1.00 69.44 118 SER A N 1
ATOM 928 C CA . SER A 1 118 ? -5.882 -11.876 7.834 1.00 69.44 118 SER A CA 1
ATOM 929 C C . SER A 1 118 ? -7.383 -11.945 8.172 1.00 69.44 118 SER A C 1
ATOM 931 O O . SER A 1 118 ? -8.153 -11.110 7.713 1.00 69.44 118 SER A O 1
ATOM 933 N N . ALA A 1 119 ? -7.800 -12.903 9.008 1.00 70.19 119 ALA A N 1
ATOM 934 C CA . ALA A 1 119 ? -9.170 -13.048 9.508 1.00 70.19 119 ALA A CA 1
ATOM 935 C C . ALA A 1 119 ? -9.424 -12.366 10.872 1.00 70.19 119 ALA A C 1
ATOM 937 O O . ALA A 1 119 ? -10.530 -12.453 11.395 1.00 70.19 119 ALA A O 1
ATOM 938 N N . ALA A 1 120 ? -8.432 -11.694 11.467 1.00 67.62 120 ALA A N 1
ATOM 939 C CA . ALA A 1 120 ? -8.552 -11.101 12.805 1.00 67.62 120 ALA A CA 1
ATOM 940 C C . ALA A 1 120 ? -9.376 -9.798 12.850 1.00 67.62 120 ALA A C 1
ATOM 942 O O . ALA A 1 120 ? -9.548 -9.229 13.925 1.00 67.62 120 ALA A O 1
ATOM 943 N N . GLY A 1 121 ? -9.858 -9.294 11.706 1.00 67.25 121 GLY A N 1
ATOM 944 C CA . GLY A 1 121 ? -10.595 -8.025 11.640 1.00 67.25 121 GLY A CA 1
ATOM 945 C C . GLY A 1 121 ? -9.736 -6.794 11.953 1.00 67.25 121 GLY A C 1
ATOM 946 O O . GLY A 1 121 ? -10.270 -5.729 12.256 1.00 67.25 121 GLY A O 1
ATOM 947 N N . LEU A 1 122 ? -8.411 -6.946 11.896 1.00 68.81 122 LEU A N 1
ATOM 948 C CA . LEU A 1 122 ? -7.452 -5.856 12.022 1.00 68.81 122 LEU A CA 1
ATOM 949 C C . LEU A 1 122 ? -7.278 -5.192 10.654 1.00 68.81 122 LEU A C 1
ATOM 951 O O . LEU A 1 122 ? -7.110 -5.883 9.647 1.00 68.81 122 LEU A O 1
ATOM 955 N N . ALA A 1 123 ? -7.377 -3.863 10.646 1.00 62.72 123 ALA A N 1
ATOM 956 C CA . ALA A 1 123 ? -7.163 -3.030 9.466 1.00 62.72 123 ALA A CA 1
ATOM 957 C C . ALA A 1 123 ? -5.670 -2.855 9.162 1.00 62.72 123 ALA A C 1
ATOM 959 O O . ALA A 1 123 ? -4.882 -2.745 10.130 1.00 62.72 123 ALA A O 1
#

Secondary structure (DSSP, 8-state):
------EEEEEEEE-EEEEE----EEETTTTEESS--EEEEPPTTTSEEEEEEEEETT--S-EEEETTEEE-TT-HHHHHHHHHHHHHHHHHHHSS-S----GGGSEEEEEEEESS-TTS---

Sequence (123 aa):
MDTHKYYIVTATAPVNIAVIKYWGKRDEHLILPLNDSISFTLSQSQLCATTTACISPAFTHDAFWLNGKEESFQNPRIQNCLKEIRCRGKKRSTDGASGGDDRTSWRVHICSCNNFPSAAGLA

InterPro domains:
  IPR014721 Small ribosomal subunit protein uS5 domain 2-type fold, subgroup [G3DSA:3.30.230.10] (2-123)
  IPR020568 Ribosomal protein uS5 domain 2-type superfamily [SSF54211] (7-123)
  IPR053859 Diphosphomevalonate decarboxylase-like N-terminal domain [PF22700] (13-123)